Protein AF-A0A0F9H299-F1 (afdb_monomer_lite)

Sequence (121 aa):
MQQIINYKNAFKCKKCPQSNGMNGCPVWWETVWEQPGTQPKLIKACGFTQFPLYIIELIKASNRPAATIEEMRNETAIGLEKIAMGLIRVAQVSEELMKQDTINHLDNPQIEDKPGNNGEA

Structure (mmCIF, N/CA/C/O backbone):
data_AF-A0A0F9H299-F1
#
_entry.id   AF-A0A0F9H299-F1
#
loop_
_atom_site.group_PDB
_atom_site.id
_atom_site.type_symbol
_atom_site.label_atom_id
_atom_site.label_alt_id
_atom_site.label_comp_id
_atom_site.label_asym_id
_atom_site.label_entity_id
_atom_site.label_seq_id
_atom_site.pdbx_PDB_ins_code
_atom_site.Cartn_x
_atom_site.Cartn_y
_atom_site.Cartn_z
_atom_site.occupancy
_atom_site.B_iso_or_equiv
_atom_site.auth_seq_id
_atom_site.auth_comp_id
_atom_site.auth_asym_id
_atom_site.auth_atom_id
_atom_site.pdbx_PDB_model_num
ATOM 1 N N . MET A 1 1 ? 4.079 -15.792 -39.680 1.00 44.19 1 MET A N 1
ATOM 2 C CA . MET A 1 1 ? 5.155 -16.022 -38.690 1.00 44.19 1 MET A CA 1
ATOM 3 C C . MET A 1 1 ? 5.313 -14.763 -37.855 1.00 44.19 1 MET A C 1
ATOM 5 O O . MET A 1 1 ? 5.793 -13.764 -38.371 1.00 44.19 1 MET A O 1
ATOM 9 N N . GLN A 1 2 ? 4.835 -14.774 -36.613 1.00 51.34 2 GLN A N 1
ATOM 10 C CA . GLN A 1 2 ? 4.962 -13.639 -35.698 1.00 51.34 2 GLN A CA 1
ATOM 11 C C . GLN A 1 2 ? 6.361 -13.707 -35.071 1.00 51.34 2 GLN A C 1
ATOM 13 O O . GLN A 1 2 ? 6.683 -14.687 -34.402 1.00 51.34 2 GLN A O 1
ATOM 18 N N . GLN A 1 3 ? 7.231 -12.736 -35.359 1.00 61.34 3 GLN A N 1
ATOM 19 C CA . GLN A 1 3 ? 8.554 -12.689 -34.735 1.00 61.34 3 GLN A CA 1
ATOM 20 C C . GLN A 1 3 ? 8.388 -12.361 -33.249 1.00 61.34 3 GLN A C 1
ATOM 22 O O . GLN A 1 3 ? 7.894 -11.292 -32.896 1.00 61.34 3 GLN A O 1
ATOM 27 N N . ILE A 1 4 ? 8.793 -13.287 -32.379 1.00 64.19 4 ILE A N 1
ATOM 28 C CA . ILE A 1 4 ? 8.864 -13.048 -30.938 1.00 64.19 4 ILE A CA 1
ATOM 29 C C . ILE A 1 4 ? 10.065 -12.130 -30.695 1.00 64.19 4 ILE A C 1
ATOM 31 O O . ILE A 1 4 ? 11.216 -12.569 -30.713 1.00 64.19 4 ILE A O 1
ATOM 35 N N . ILE A 1 5 ? 9.805 -10.837 -30.504 1.00 66.31 5 ILE A N 1
ATOM 36 C CA . ILE A 1 5 ? 10.840 -9.868 -30.136 1.00 66.31 5 ILE A CA 1
ATOM 37 C C . ILE A 1 5 ? 11.233 -10.136 -28.680 1.00 66.31 5 ILE A C 1
ATOM 39 O O . ILE A 1 5 ? 10.437 -9.960 -27.760 1.00 66.31 5 ILE A O 1
ATOM 43 N N . ASN A 1 6 ? 12.468 -10.592 -28.470 1.00 69.75 6 ASN A N 1
ATOM 44 C CA . ASN A 1 6 ? 12.995 -10.883 -27.142 1.00 69.75 6 ASN A CA 1
ATOM 45 C C . ASN A 1 6 ? 13.628 -9.616 -26.538 1.00 69.75 6 ASN A C 1
ATOM 47 O O . ASN A 1 6 ? 14.699 -9.182 -26.964 1.00 69.75 6 ASN A O 1
ATOM 51 N N . TYR A 1 7 ? 12.961 -9.003 -25.560 1.00 72.19 7 TYR A N 1
ATOM 52 C CA . TYR A 1 7 ? 13.426 -7.780 -24.898 1.00 72.19 7 TYR A CA 1
ATOM 53 C C . TYR A 1 7 ? 14.452 -8.100 -23.804 1.00 72.19 7 TYR A C 1
ATOM 55 O O . TYR A 1 7 ? 14.122 -8.174 -22.619 1.00 72.19 7 TYR A O 1
ATOM 63 N N . LYS A 1 8 ? 15.727 -8.251 -24.187 1.00 73.50 8 LYS A N 1
ATOM 64 C CA . LYS A 1 8 ? 16.829 -8.615 -23.269 1.00 73.50 8 LYS A CA 1
ATOM 65 C C . LYS A 1 8 ? 16.990 -7.655 -22.083 1.00 73.50 8 LYS A C 1
ATOM 67 O O . LYS A 1 8 ? 17.484 -8.053 -21.031 1.00 73.50 8 LYS A O 1
ATOM 72 N N . ASN A 1 9 ? 16.562 -6.403 -22.247 1.00 71.62 9 ASN A N 1
ATOM 73 C CA . ASN A 1 9 ? 16.718 -5.346 -21.248 1.00 71.62 9 ASN A CA 1
ATOM 74 C C . ASN A 1 9 ? 15.415 -4.945 -20.544 1.00 71.62 9 ASN A C 1
ATOM 76 O O . ASN A 1 9 ? 15.445 -3.983 -19.780 1.00 71.62 9 ASN A O 1
ATOM 80 N N . ALA A 1 10 ? 14.304 -5.675 -20.719 1.00 69.56 10 ALA A N 1
ATOM 81 C CA . ALA A 1 10 ? 12.999 -5.305 -20.148 1.00 69.56 10 ALA A CA 1
ATOM 82 C C . ALA A 1 10 ? 13.026 -5.038 -18.626 1.00 69.56 10 ALA A C 1
ATOM 84 O O . ALA A 1 10 ? 12.261 -4.220 -18.126 1.00 69.56 10 ALA A O 1
ATOM 85 N N . PHE A 1 11 ? 13.948 -5.669 -17.891 1.00 73.19 11 PHE A N 1
ATOM 86 C CA . PHE A 1 11 ? 14.111 -5.504 -16.440 1.00 73.19 11 PHE A CA 1
ATOM 87 C C . PHE A 1 11 ? 15.237 -4.538 -16.027 1.00 73.19 11 PHE A C 1
ATOM 89 O O . PHE A 1 11 ? 15.494 -4.364 -14.839 1.00 73.19 11 PHE A O 1
ATOM 96 N N . LYS A 1 12 ? 15.951 -3.931 -16.984 1.00 72.50 12 LYS A N 1
ATOM 97 C CA . LYS A 1 12 ? 17.163 -3.119 -16.738 1.00 72.50 12 LYS A CA 1
ATOM 98 C C . LYS A 1 12 ? 17.075 -1.691 -17.298 1.00 72.50 12 LYS A C 1
ATOM 100 O O . LYS A 1 12 ? 18.071 -0.967 -17.310 1.00 72.50 12 LYS A O 1
ATOM 105 N N . CYS A 1 13 ? 15.903 -1.255 -17.757 1.00 69.81 13 CYS A N 1
ATOM 106 C CA . CYS A 1 13 ? 15.722 0.061 -18.371 1.00 69.81 13 CYS A CA 1
ATOM 107 C C . CYS A 1 13 ? 15.600 1.184 -17.325 1.00 69.81 13 CYS A C 1
ATOM 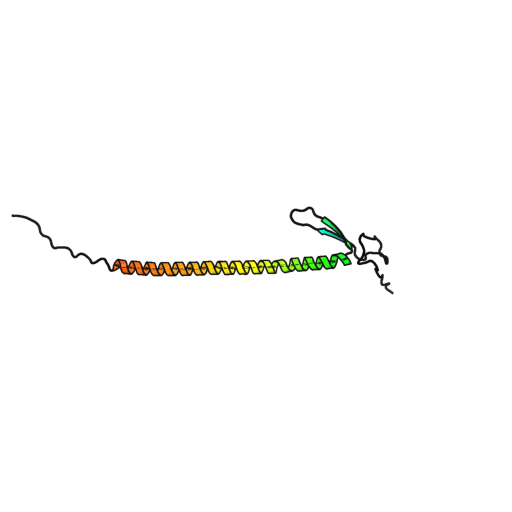109 O O . CYS A 1 13 ? 14.537 1.391 -16.747 1.00 69.81 13 CYS A O 1
ATOM 111 N N . LYS A 1 14 ? 16.680 1.957 -17.127 1.00 71.00 14 LYS A N 1
ATOM 112 C CA . LYS A 1 14 ? 16.684 3.174 -16.282 1.00 71.00 14 LYS A CA 1
ATOM 113 C C . LYS A 1 14 ? 16.037 4.399 -16.947 1.00 71.00 14 LYS A C 1
ATOM 115 O O . LYS A 1 14 ? 15.612 5.318 -16.259 1.00 71.00 14 LYS A O 1
ATOM 120 N N . LYS A 1 15 ? 16.009 4.442 -18.281 1.00 74.38 15 LYS A N 1
ATOM 121 C CA . LYS A 1 15 ? 15.393 5.493 -19.109 1.00 74.38 15 LYS A CA 1
ATOM 122 C C . LYS A 1 15 ? 14.617 4.828 -20.241 1.00 74.38 15 LYS A C 1
ATOM 124 O O . LYS A 1 15 ? 14.978 3.715 -20.626 1.00 74.38 15 LYS A O 1
ATOM 129 N N . CYS A 1 16 ? 13.595 5.502 -20.774 1.00 73.31 16 CYS A N 1
ATOM 130 C CA . CYS A 1 16 ? 12.860 5.005 -21.934 1.00 73.31 16 CYS A CA 1
ATOM 131 C C . CYS A 1 16 ? 13.816 4.941 -23.127 1.00 73.31 16 CYS A C 1
ATOM 133 O O . CYS A 1 16 ? 14.312 5.990 -23.538 1.00 73.31 16 CYS A O 1
ATOM 135 N N . PRO A 1 17 ? 14.087 3.758 -23.697 1.00 74.81 17 PRO A N 1
ATOM 136 C CA . PRO A 1 17 ? 14.969 3.648 -24.853 1.00 74.81 17 PRO A CA 1
ATOM 137 C C . PRO A 1 17 ? 14.307 4.130 -26.156 1.00 74.81 17 PRO A C 1
ATOM 139 O O . PRO A 1 17 ? 14.967 4.098 -27.189 1.00 74.81 17 PRO A O 1
ATOM 142 N N . GLN A 1 18 ? 13.024 4.539 -26.121 1.00 75.62 18 GLN A N 1
ATOM 143 C CA . GLN A 1 18 ? 12.236 5.048 -27.262 1.00 75.62 18 GLN A CA 1
ATOM 144 C C . GLN A 1 18 ? 12.332 4.172 -28.526 1.00 75.62 18 GLN A C 1
ATOM 146 O O . GLN A 1 18 ? 12.171 4.635 -29.651 1.00 75.62 18 GLN A O 1
ATOM 151 N N . SER A 1 19 ? 12.605 2.884 -28.334 1.00 72.94 19 SER A N 1
ATOM 152 C CA . SER A 1 19 ? 12.854 1.914 -29.388 1.00 72.94 19 SER A CA 1
ATOM 153 C C . SER A 1 19 ? 12.174 0.606 -29.022 1.00 72.94 19 SER A C 1
ATOM 155 O O . SER A 1 19 ? 12.294 0.140 -27.888 1.00 72.94 19 SER A O 1
ATOM 157 N N . ASN A 1 20 ? 11.507 -0.002 -30.002 1.00 69.44 20 ASN A N 1
ATOM 158 C CA . ASN A 1 20 ? 10.823 -1.290 -29.863 1.00 69.44 20 ASN A CA 1
ATOM 159 C C . ASN A 1 20 ? 11.722 -2.491 -30.217 1.00 69.44 20 ASN A C 1
ATOM 161 O O . ASN A 1 20 ? 11.220 -3.590 -30.441 1.00 69.44 20 ASN A O 1
ATOM 165 N N . GLY A 1 21 ? 13.045 -2.298 -30.280 1.00 75.75 21 GLY A N 1
ATOM 166 C CA . GLY A 1 21 ? 14.008 -3.360 -30.584 1.00 75.75 21 GLY A CA 1
ATOM 167 C C . GLY A 1 21 ? 14.396 -4.230 -29.380 1.00 75.75 21 GLY A C 1
ATOM 168 O O . GLY A 1 21 ? 13.905 -4.062 -28.269 1.00 75.75 21 GLY A O 1
ATOM 169 N N . MET A 1 22 ? 15.367 -5.125 -29.585 1.00 76.56 22 MET A N 1
ATOM 170 C CA . MET A 1 22 ? 15.892 -6.053 -28.563 1.00 76.56 22 MET A CA 1
ATOM 171 C C . MET A 1 22 ? 16.419 -5.355 -27.290 1.00 76.56 22 MET A C 1
ATOM 173 O O . MET A 1 22 ? 16.377 -5.924 -26.199 1.00 76.56 22 MET A O 1
ATOM 177 N N . ASN A 1 23 ? 16.889 -4.110 -27.425 1.00 74.69 23 ASN A N 1
ATOM 178 C CA . ASN A 1 23 ? 17.370 -3.271 -26.320 1.00 74.69 23 ASN A CA 1
ATOM 179 C C . ASN A 1 23 ? 16.287 -2.332 -25.751 1.00 74.69 23 ASN A C 1
ATOM 181 O O . ASN A 1 23 ? 16.588 -1.497 -24.899 1.00 74.69 23 ASN A O 1
ATOM 185 N N . GLY A 1 24 ? 15.055 -2.452 -26.247 1.00 75.31 24 GLY A N 1
ATOM 186 C CA . GLY A 1 24 ? 13.902 -1.645 -25.880 1.00 75.31 24 GLY A CA 1
ATOM 187 C C . GLY A 1 24 ? 13.283 -2.016 -24.532 1.00 75.31 24 GLY A C 1
ATOM 188 O O . GLY A 1 24 ? 13.579 -3.065 -23.957 1.00 75.31 24 GLY A O 1
ATOM 189 N N . CYS A 1 25 ? 12.378 -1.159 -24.055 1.00 77.25 25 CYS A N 1
ATOM 190 C CA . CYS A 1 25 ? 11.437 -1.492 -22.991 1.00 77.25 25 CYS A CA 1
ATOM 191 C C . CYS A 1 25 ? 10.069 -1.698 -23.660 1.00 77.25 25 CYS A C 1
ATOM 193 O O . CYS A 1 25 ? 9.570 -0.759 -24.277 1.00 77.25 25 CYS A O 1
ATOM 195 N N . PRO A 1 26 ? 9.465 -2.890 -23.553 1.00 76.50 26 PRO A N 1
ATOM 196 C CA . PRO A 1 26 ? 8.190 -3.186 -24.210 1.00 76.50 26 PRO A CA 1
ATOM 197 C C . PRO A 1 26 ? 7.012 -2.389 -23.641 1.00 76.50 26 PRO A C 1
ATOM 199 O O . PRO A 1 26 ? 6.014 -2.191 -24.324 1.00 76.50 26 PRO A O 1
ATOM 202 N N . VAL A 1 27 ? 7.109 -1.958 -22.381 1.00 82.50 27 VAL A N 1
ATOM 203 C CA . VAL A 1 27 ? 6.023 -1.286 -21.663 1.00 82.50 27 VAL A CA 1
ATOM 204 C C . VAL A 1 27 ? 6.617 -0.140 -20.861 1.00 82.50 27 VAL A C 1
ATOM 206 O O . VAL A 1 27 ? 7.220 -0.375 -19.821 1.00 82.50 27 VAL A O 1
ATOM 209 N N . TRP A 1 28 ? 6.472 1.094 -21.333 1.00 84.75 28 TRP A N 1
ATOM 210 C CA . TRP A 1 28 ? 6.927 2.280 -20.607 1.00 84.75 28 TRP A CA 1
ATOM 211 C C . TRP A 1 28 ? 5.761 2.947 -19.886 1.00 84.75 28 TRP A C 1
ATOM 213 O O . TRP A 1 28 ? 4.733 3.204 -20.509 1.00 84.75 28 TRP A O 1
ATOM 223 N N . TRP A 1 29 ? 5.925 3.237 -18.595 1.00 86.56 29 TRP A N 1
ATOM 224 C CA . TRP A 1 29 ? 4.902 3.876 -17.774 1.00 86.56 29 TRP A CA 1
ATOM 225 C C . TRP A 1 29 ? 5.363 5.223 -17.248 1.00 86.56 29 TRP A C 1
ATOM 227 O O . TRP A 1 29 ? 6.509 5.408 -16.837 1.00 86.56 29 TRP A O 1
ATOM 237 N N . GLU A 1 30 ? 4.416 6.151 -17.227 1.00 87.31 30 GLU A N 1
ATOM 238 C CA . GLU A 1 30 ? 4.510 7.396 -16.487 1.00 87.31 30 GLU A CA 1
ATOM 239 C C . GLU A 1 30 ? 3.392 7.376 -15.452 1.00 87.31 30 GLU A C 1
ATOM 241 O O . GLU A 1 30 ? 2.240 7.083 -15.770 1.00 87.31 30 GLU A O 1
ATOM 246 N N . THR A 1 31 ? 3.729 7.599 -14.190 1.00 87.25 31 THR A N 1
ATOM 247 C CA . THR A 1 31 ? 2.750 7.567 -13.105 1.00 87.25 31 THR A CA 1
ATOM 248 C C . THR A 1 31 ? 3.005 8.713 -12.160 1.00 87.25 31 THR A C 1
ATOM 250 O O . THR A 1 31 ? 4.150 9.006 -11.818 1.00 87.25 31 THR A O 1
ATOM 253 N N . VAL A 1 32 ? 1.927 9.354 -11.735 1.00 90.19 32 VAL A N 1
ATOM 254 C CA . VAL A 1 32 ? 1.966 10.418 -10.742 1.00 90.19 32 VAL A CA 1
ATOM 255 C C . VAL A 1 32 ? 1.665 9.796 -9.386 1.00 90.19 32 VAL A C 1
ATOM 257 O O . VAL A 1 32 ? 0.646 9.134 -9.215 1.00 90.19 32 VAL A O 1
ATOM 260 N N . TRP A 1 33 ? 2.587 9.969 -8.446 1.00 85.94 33 TRP A N 1
ATOM 261 C CA . TRP A 1 33 ? 2.423 9.555 -7.061 1.00 85.94 33 TRP A CA 1
ATOM 262 C C . TRP A 1 33 ? 2.064 10.762 -6.215 1.00 85.94 33 TRP A C 1
ATOM 264 O O . TRP A 1 33 ? 2.835 11.719 -6.131 1.00 85.94 33 TRP A O 1
ATOM 274 N N . GLU A 1 34 ? 0.904 10.688 -5.577 1.00 87.12 34 GLU A N 1
ATOM 275 C CA . GLU A 1 34 ? 0.401 11.712 -4.674 1.00 87.12 34 GLU A CA 1
ATOM 276 C C . GLU A 1 34 ? 0.462 11.178 -3.246 1.00 87.12 34 GLU A C 1
ATOM 278 O O . GLU A 1 34 ? -0.096 10.126 -2.931 1.00 87.12 34 GLU A O 1
ATOM 283 N N . GLN A 1 35 ? 1.184 11.886 -2.380 1.00 82.56 35 GLN A N 1
ATOM 284 C CA . GLN A 1 35 ? 1.199 11.625 -0.945 1.00 82.56 35 GLN A CA 1
ATOM 285 C C . GLN A 1 35 ? 0.612 12.847 -0.228 1.00 82.56 35 GLN A C 1
ATOM 287 O O . GLN A 1 35 ? 1.037 13.970 -0.526 1.00 82.56 35 GLN A O 1
ATOM 292 N N . PRO A 1 36 ? -0.331 12.657 0.716 1.00 83.44 36 PRO A N 1
ATOM 293 C CA . PRO A 1 36 ? -0.919 13.758 1.471 1.00 83.44 36 PRO A CA 1
ATOM 294 C C . PRO A 1 36 ? 0.163 14.636 2.110 1.00 83.44 36 PRO A C 1
ATOM 296 O O . PRO A 1 36 ? 1.045 14.135 2.803 1.00 83.44 36 PRO A O 1
ATOM 299 N N . GLY A 1 37 ? 0.108 15.945 1.857 1.00 83.31 37 GLY A N 1
ATOM 300 C CA . GLY A 1 37 ? 1.069 16.911 2.403 1.00 83.31 37 GLY A CA 1
ATOM 301 C C . GLY A 1 37 ? 2.388 17.050 1.631 1.00 83.31 37 GLY A C 1
ATOM 302 O O . GLY A 1 37 ? 3.258 17.798 2.065 1.00 83.31 37 GLY A O 1
ATOM 303 N N . THR A 1 38 ? 2.550 16.385 0.485 1.00 85.88 38 THR A N 1
ATOM 304 C CA . THR A 1 38 ? 3.733 16.538 -0.382 1.00 85.88 38 THR A CA 1
ATOM 305 C C . THR A 1 38 ? 3.334 16.880 -1.815 1.00 85.88 38 THR A C 1
ATOM 307 O O . THR A 1 38 ? 2.180 16.714 -2.208 1.00 85.88 38 THR A O 1
ATOM 310 N N . GLN A 1 39 ? 4.286 17.377 -2.609 1.00 87.62 39 GLN A N 1
ATOM 311 C CA . GLN A 1 39 ? 4.037 17.638 -4.024 1.00 87.62 39 GLN A CA 1
ATOM 312 C C . GLN A 1 39 ? 3.944 16.330 -4.828 1.00 87.62 39 GLN A C 1
ATOM 314 O O . GLN A 1 39 ? 4.703 15.393 -4.556 1.00 87.62 39 GLN A O 1
ATOM 319 N N . PRO A 1 40 ? 3.065 16.275 -5.845 1.00 87.19 40 PRO A N 1
ATOM 320 C CA . PRO A 1 40 ? 2.941 15.122 -6.725 1.00 87.19 40 PRO A CA 1
ATOM 321 C C . PRO A 1 40 ? 4.277 14.807 -7.405 1.00 87.19 40 PRO A C 1
ATOM 323 O O . PRO A 1 40 ? 4.917 15.678 -8.000 1.00 87.19 40 PRO A O 1
ATOM 326 N N . LYS A 1 41 ? 4.695 13.541 -7.344 1.00 88.44 41 LYS A N 1
ATOM 327 C CA . LYS A 1 41 ? 5.941 13.072 -7.955 1.00 88.44 41 LYS A CA 1
ATOM 328 C C . LYS A 1 41 ? 5.648 12.278 -9.219 1.00 88.44 41 LYS A C 1
ATOM 330 O O . LYS A 1 41 ? 5.050 11.207 -9.163 1.00 88.44 41 LY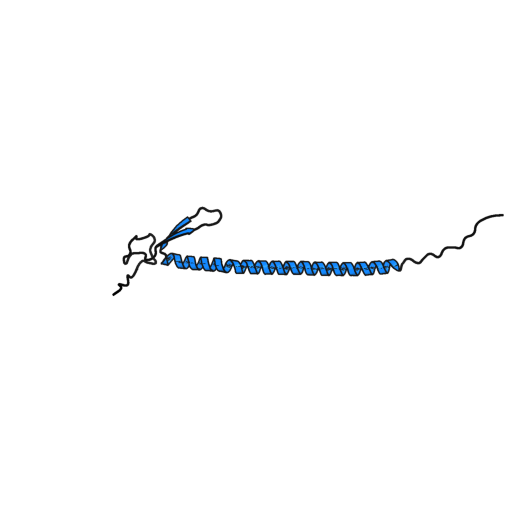S A O 1
ATOM 335 N N . LEU A 1 42 ? 6.143 12.760 -10.356 1.00 88.50 42 LEU A N 1
ATOM 336 C CA . LEU A 1 42 ? 6.115 12.006 -11.606 1.00 88.50 42 LEU A CA 1
ATOM 337 C C . LEU A 1 42 ? 7.235 10.956 -11.610 1.00 88.50 42 LEU A C 1
ATOM 339 O O . LEU A 1 42 ? 8.418 11.286 -11.517 1.00 88.50 42 LEU A O 1
ATOM 343 N N . ILE A 1 43 ? 6.864 9.687 -11.741 1.00 86.81 43 ILE A N 1
ATOM 344 C CA . ILE A 1 43 ? 7.780 8.555 -11.871 1.00 86.81 43 ILE A CA 1
ATOM 345 C C . ILE A 1 43 ? 7.644 7.992 -13.279 1.00 86.81 43 ILE A C 1
ATOM 347 O O . ILE A 1 43 ? 6.544 7.662 -13.717 1.00 86.81 43 ILE A O 1
ATOM 351 N N . LYS A 1 44 ? 8.772 7.860 -13.978 1.00 86.19 44 LYS A N 1
ATOM 352 C CA . LYS A 1 44 ? 8.836 7.247 -15.306 1.00 86.19 44 LYS A CA 1
ATOM 353 C C . LYS A 1 44 ? 9.731 6.016 -15.244 1.00 86.19 44 LYS A C 1
ATOM 355 O O . LYS A 1 44 ? 10.917 6.158 -14.941 1.00 86.19 44 LYS A O 1
ATOM 360 N N . ALA A 1 45 ? 9.190 4.830 -15.501 1.00 85.06 45 ALA A N 1
ATOM 361 C CA . ALA A 1 45 ? 9.977 3.600 -15.496 1.00 85.06 45 ALA A CA 1
ATOM 362 C C . ALA A 1 45 ? 9.393 2.530 -16.428 1.00 85.06 45 ALA A C 1
ATOM 364 O O . ALA A 1 45 ? 8.329 2.686 -17.029 1.00 85.06 45 ALA A O 1
ATOM 365 N N . CYS A 1 46 ? 10.128 1.425 -16.573 1.00 86.12 46 CYS A N 1
ATOM 366 C CA . CYS A 1 46 ? 9.663 0.285 -17.351 1.00 86.12 46 CYS A CA 1
ATOM 367 C C . CYS A 1 46 ? 8.605 -0.492 -16.550 1.00 86.12 46 CYS A C 1
ATOM 369 O O . CYS A 1 46 ? 8.850 -0.897 -15.410 1.00 86.12 46 CYS A O 1
ATOM 371 N N . GLY A 1 47 ? 7.447 -0.751 -17.151 1.00 85.50 47 GLY A N 1
ATOM 372 C CA . GLY A 1 47 ? 6.304 -1.426 -16.537 1.00 85.50 47 GLY A CA 1
ATOM 373 C C . GLY A 1 47 ? 6.648 -2.801 -15.971 1.00 85.50 47 GLY A C 1
ATOM 374 O O . GLY A 1 47 ? 6.187 -3.137 -14.893 1.00 85.50 47 GLY A O 1
ATOM 375 N N . PHE A 1 48 ? 7.560 -3.556 -16.589 1.00 84.12 48 PHE A N 1
ATOM 376 C CA . PHE A 1 48 ? 8.024 -4.839 -16.034 1.00 84.12 48 PHE A CA 1
ATOM 377 C C . PHE A 1 48 ? 8.752 -4.710 -1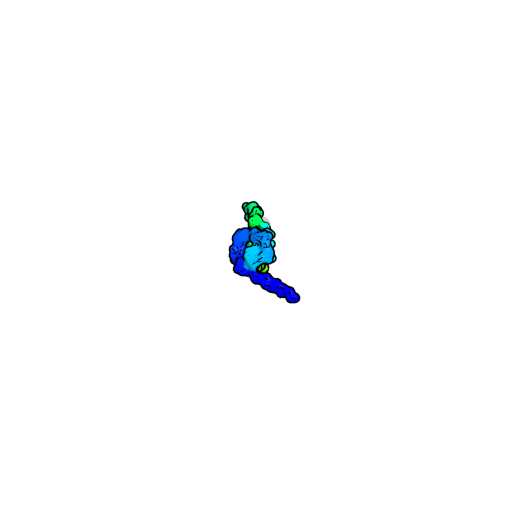4.690 1.00 84.12 48 PHE A C 1
ATOM 379 O O . PHE A 1 48 ? 8.713 -5.630 -13.878 1.00 84.12 48 PHE A O 1
ATOM 386 N N . THR A 1 49 ? 9.400 -3.572 -14.438 1.00 83.00 49 THR A N 1
ATOM 387 C CA . THR A 1 49 ? 10.037 -3.287 -13.143 1.00 83.00 49 THR A CA 1
ATOM 388 C C . THR A 1 49 ? 9.061 -2.677 -12.141 1.00 83.00 49 THR A C 1
ATOM 390 O O . THR A 1 49 ? 9.173 -2.915 -10.943 1.00 83.00 49 THR A O 1
ATOM 393 N N . GLN A 1 50 ? 8.091 -1.905 -12.627 1.00 85.94 50 GLN A N 1
ATOM 394 C CA . GLN A 1 50 ? 7.207 -1.092 -11.797 1.00 85.94 50 GLN A CA 1
ATOM 395 C C . GLN A 1 50 ? 5.913 -1.825 -11.408 1.00 85.94 50 GLN A C 1
ATOM 397 O O . GLN A 1 50 ? 5.387 -1.619 -10.319 1.00 85.94 50 GLN A O 1
ATOM 402 N N . PHE A 1 51 ? 5.432 -2.738 -12.251 1.00 88.38 51 PHE A N 1
ATOM 403 C CA . PHE A 1 51 ? 4.202 -3.498 -12.036 1.00 88.38 51 PHE A CA 1
ATOM 404 C C . PHE A 1 51 ? 4.192 -4.331 -10.749 1.00 88.38 51 PHE A C 1
ATOM 406 O O . PHE A 1 51 ? 3.209 -4.227 -10.016 1.00 88.38 51 PHE A O 1
ATOM 413 N N . PRO A 1 52 ? 5.251 -5.088 -10.391 1.00 88.50 52 PRO A N 1
ATOM 414 C CA . PRO A 1 52 ? 5.251 -5.832 -9.131 1.00 88.50 52 PRO A CA 1
ATOM 415 C C . PRO A 1 52 ? 5.081 -4.916 -7.913 1.00 88.50 52 PRO A C 1
ATOM 417 O O . PRO A 1 52 ? 4.371 -5.263 -6.974 1.00 88.50 52 PRO A O 1
ATOM 420 N N . LEU A 1 53 ? 5.671 -3.714 -7.951 1.00 87.06 53 LEU A N 1
ATOM 421 C CA . LEU A 1 53 ? 5.526 -2.722 -6.884 1.00 87.06 53 LEU A CA 1
ATOM 422 C C . LEU A 1 53 ? 4.079 -2.223 -6.780 1.00 87.06 53 LEU A C 1
ATOM 424 O O . LEU A 1 53 ? 3.568 -2.049 -5.679 1.00 87.06 53 LEU A O 1
ATOM 428 N N . TYR A 1 54 ? 3.394 -2.044 -7.911 1.00 88.38 54 TYR A N 1
ATOM 429 C CA . TYR A 1 54 ? 1.994 -1.607 -7.935 1.00 88.38 54 TYR A CA 1
ATOM 430 C C . TYR A 1 54 ? 1.046 -2.668 -7.403 1.00 88.38 54 TYR A C 1
ATOM 432 O O . TYR A 1 54 ? 0.125 -2.338 -6.665 1.00 88.38 54 TYR A O 1
ATOM 440 N N . ILE A 1 55 ? 1.295 -3.938 -7.717 1.00 91.75 55 ILE A N 1
ATOM 441 C CA . ILE A 1 55 ? 0.526 -5.044 -7.147 1.00 91.75 55 ILE A CA 1
ATOM 442 C C . ILE A 1 55 ? 0.708 -5.101 -5.627 1.00 91.75 55 ILE A C 1
ATOM 444 O O . ILE A 1 55 ? -0.272 -5.275 -4.909 1.00 91.75 55 ILE A O 1
ATOM 448 N N . ILE A 1 56 ? 1.924 -4.883 -5.119 1.00 89.62 56 ILE A N 1
ATOM 449 C CA . ILE A 1 56 ? 2.171 -4.817 -3.672 1.00 89.62 56 ILE A CA 1
ATOM 450 C C . ILE A 1 56 ? 1.374 -3.676 -3.027 1.00 89.62 56 ILE A C 1
ATOM 452 O O . ILE A 1 56 ? 0.719 -3.890 -2.008 1.00 89.62 56 ILE A O 1
ATOM 456 N N . GLU A 1 57 ? 1.404 -2.475 -3.604 1.00 86.00 57 GLU A N 1
ATOM 457 C CA . GLU A 1 57 ? 0.655 -1.333 -3.063 1.00 86.00 57 GLU A CA 1
ATOM 458 C C . GLU A 1 57 ? -0.861 -1.528 -3.166 1.00 86.00 57 GLU A C 1
ATOM 460 O O . GLU A 1 57 ? -1.584 -1.192 -2.229 1.00 86.00 57 GLU A O 1
ATOM 465 N N . LEU A 1 58 ? -1.341 -2.155 -4.242 1.00 87.62 58 LEU A N 1
ATOM 466 C CA . LEU A 1 58 ? -2.742 -2.538 -4.384 1.00 87.62 58 LEU A CA 1
ATOM 467 C C . LEU A 1 58 ? -3.156 -3.514 -3.280 1.00 87.62 58 LEU A C 1
ATOM 469 O O . LEU A 1 58 ? -4.150 -3.271 -2.605 1.00 87.62 58 LEU A O 1
ATOM 473 N N . ILE A 1 59 ? -2.367 -4.564 -3.034 1.00 86.69 59 ILE A N 1
ATOM 474 C CA . ILE A 1 59 ? -2.626 -5.535 -1.961 1.00 86.69 59 ILE A CA 1
ATOM 475 C C . ILE A 1 59 ? -2.655 -4.836 -0.596 1.00 86.69 59 ILE A C 1
ATOM 477 O O . ILE A 1 59 ? -3.553 -5.087 0.208 1.00 86.69 59 ILE A O 1
ATOM 481 N N . LYS A 1 60 ? -1.710 -3.928 -0.323 1.00 83.75 60 LYS A N 1
ATOM 482 C CA . LYS A 1 60 ? -1.708 -3.138 0.920 1.00 83.75 60 LYS A CA 1
ATOM 483 C C . LYS A 1 60 ? -2.972 -2.292 1.042 1.00 83.75 60 LYS A C 1
ATOM 485 O O . LYS A 1 60 ? -3.604 -2.302 2.094 1.00 83.75 60 LYS A O 1
ATOM 490 N N . ALA A 1 61 ? -3.354 -1.581 -0.017 1.00 82.94 61 ALA A N 1
ATOM 491 C CA . ALA A 1 61 ? -4.564 -0.768 -0.040 1.00 82.94 61 ALA A CA 1
ATOM 492 C C . ALA A 1 61 ? -5.830 -1.616 0.159 1.00 82.94 61 ALA A C 1
ATOM 494 O O . ALA A 1 61 ? -6.711 -1.207 0.907 1.00 82.94 61 ALA A O 1
ATOM 495 N N . SER A 1 62 ? -5.897 -2.810 -0.435 1.00 81.38 62 SER A N 1
ATOM 496 C CA . SER A 1 62 ? -7.021 -3.741 -0.278 1.00 81.38 62 SER A CA 1
ATOM 497 C C . SER A 1 62 ? -7.126 -4.340 1.126 1.00 81.38 62 SER A C 1
ATOM 499 O O . SER A 1 62 ? -8.230 -4.646 1.562 1.00 81.38 62 SER A O 1
ATOM 501 N N . ASN A 1 63 ? -6.009 -4.480 1.846 1.00 77.00 63 ASN A N 1
ATOM 502 C CA . ASN A 1 63 ? -5.997 -5.020 3.209 1.00 77.00 63 ASN A CA 1
ATOM 503 C C . ASN A 1 63 ? -6.193 -3.957 4.305 1.00 77.00 63 ASN A C 1
ATOM 505 O O . ASN A 1 63 ? -6.557 -4.308 5.424 1.00 77.00 63 ASN A O 1
ATOM 509 N N . ARG A 1 64 ? -6.005 -2.659 4.018 1.00 72.00 64 ARG A N 1
ATOM 510 C CA . ARG A 1 64 ? -6.271 -1.574 4.989 1.00 72.00 64 ARG A CA 1
ATOM 511 C C . ARG A 1 64 ? -7.698 -1.588 5.568 1.00 72.00 64 ARG A C 1
ATOM 513 O O . ARG A 1 64 ? -7.812 -1.454 6.782 1.00 72.00 64 ARG A O 1
ATOM 520 N N . PRO A 1 65 ? -8.770 -1.798 4.778 1.00 67.94 65 PRO A N 1
ATOM 521 C CA . PRO A 1 65 ? -10.129 -1.891 5.308 1.00 67.94 65 PRO A CA 1
ATOM 522 C C . PRO A 1 65 ? -10.304 -2.989 6.358 1.00 67.94 65 PRO A C 1
ATOM 524 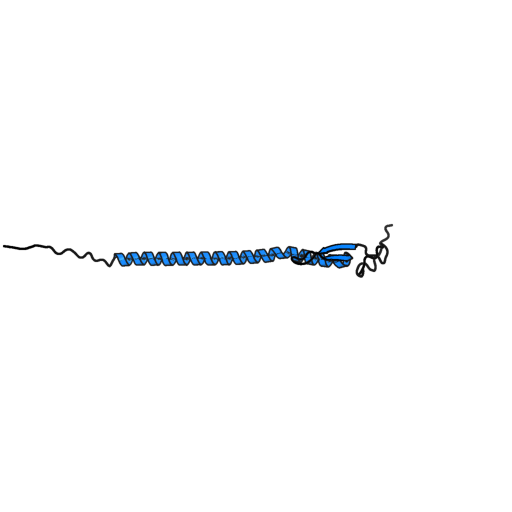O O . PRO A 1 65 ? -11.054 -2.794 7.306 1.00 67.94 65 PRO A O 1
ATOM 527 N N . ALA A 1 66 ? -9.606 -4.123 6.224 1.00 62.00 66 ALA A N 1
ATOM 528 C CA . ALA A 1 66 ? -9.705 -5.212 7.194 1.00 62.00 66 ALA A CA 1
ATOM 529 C C . ALA A 1 66 ? -9.189 -4.780 8.576 1.00 62.00 66 ALA A C 1
ATOM 531 O O . ALA A 1 66 ? -9.863 -5.018 9.575 1.00 62.00 66 ALA A O 1
ATOM 532 N N . ALA A 1 67 ? -8.066 -4.055 8.620 1.00 61.66 67 ALA A N 1
ATOM 533 C CA . ALA A 1 67 ? -7.519 -3.513 9.863 1.00 61.66 67 ALA A CA 1
ATOM 534 C C . ALA A 1 67 ? -8.465 -2.484 10.512 1.00 61.66 67 ALA A C 1
ATOM 536 O O . ALA A 1 67 ? -8.712 -2.543 11.712 1.00 61.66 67 ALA A O 1
ATOM 537 N N . THR A 1 68 ? -9.057 -1.584 9.718 1.00 68.75 68 THR A N 1
ATOM 538 C CA . THR A 1 68 ? -10.006 -0.577 10.230 1.00 68.75 68 THR A CA 1
ATOM 539 C C . THR A 1 68 ? -11.307 -1.206 10.739 1.00 68.75 68 THR A C 1
ATOM 541 O O . THR A 1 68 ? -11.886 -0.743 11.718 1.00 68.75 68 THR A O 1
ATOM 544 N N . ILE A 1 69 ? -11.784 -2.277 10.099 1.00 67.75 69 ILE A N 1
ATOM 545 C CA . ILE A 1 69 ? -12.991 -2.988 10.539 1.00 67.75 69 ILE A CA 1
ATOM 546 C C . ILE A 1 69 ? -12.739 -3.731 11.855 1.00 67.75 69 ILE A C 1
ATOM 548 O O . ILE A 1 69 ? -13.601 -3.708 12.731 1.00 67.75 69 ILE A O 1
ATOM 552 N N . GLU A 1 70 ? -11.586 -4.382 12.021 1.00 68.00 70 GLU A N 1
ATOM 553 C CA . GLU A 1 70 ? -11.238 -5.047 13.284 1.00 68.00 70 GLU A CA 1
ATOM 554 C C . GLU A 1 70 ? -11.144 -4.061 14.452 1.00 68.00 70 GLU A C 1
ATOM 556 O O . GLU A 1 70 ? -11.695 -4.330 15.521 1.00 68.00 70 GLU A O 1
ATOM 561 N N . GLU A 1 71 ? -10.533 -2.896 14.231 1.00 72.19 71 GLU A N 1
ATOM 562 C CA . GLU A 1 71 ? -10.454 -1.822 15.224 1.00 72.19 71 GLU A CA 1
ATOM 563 C C . GLU A 1 71 ? -11.852 -1.342 15.644 1.00 72.19 71 GLU A C 1
ATOM 565 O O . GLU A 1 71 ? -12.186 -1.376 16.830 1.00 72.19 71 GLU A O 1
ATOM 570 N N . MET A 1 72 ? -12.728 -1.032 14.678 1.00 71.81 72 MET A N 1
ATOM 571 C CA . MET A 1 72 ? -14.104 -0.614 14.976 1.00 71.81 72 MET A CA 1
ATOM 572 C C . MET A 1 72 ? -14.915 -1.694 15.703 1.00 71.81 72 MET A C 1
ATOM 574 O O . MET A 1 72 ? -15.724 -1.378 16.579 1.00 71.81 72 MET A O 1
ATOM 578 N N . ARG A 1 73 ? -14.714 -2.979 15.380 1.00 72.38 73 ARG A N 1
ATOM 579 C CA . ARG A 1 73 ? -15.382 -4.079 16.097 1.00 72.38 73 ARG A CA 1
ATOM 580 C C . ARG A 1 73 ? -14.933 -4.149 17.552 1.00 72.38 73 ARG A C 1
ATOM 582 O O . ARG A 1 73 ? -15.777 -4.349 18.424 1.00 72.38 73 ARG A O 1
ATOM 589 N N . ASN A 1 74 ? -13.643 -3.962 17.815 1.00 84.69 74 ASN A N 1
ATOM 590 C CA . ASN A 1 74 ? -13.104 -3.983 19.170 1.00 84.69 74 ASN A CA 1
ATOM 591 C C . ASN A 1 74 ? -13.607 -2.787 19.996 1.00 84.69 74 ASN A C 1
ATOM 593 O O . ASN A 1 74 ? -14.092 -2.964 21.112 1.00 84.69 74 ASN A O 1
ATOM 597 N N . GLU A 1 75 ? -13.587 -1.581 19.424 1.00 84.81 75 GLU A N 1
ATOM 598 C CA . GLU A 1 75 ? -14.121 -0.385 20.087 1.00 84.81 75 GLU A CA 1
ATOM 599 C C . GLU A 1 75 ? -15.617 -0.511 20.393 1.00 84.81 75 GLU A C 1
ATOM 601 O O . GLU A 1 75 ? -16.061 -0.161 21.489 1.00 84.81 75 GLU A O 1
ATOM 606 N N . THR A 1 76 ? -16.390 -1.078 19.462 1.00 86.06 76 THR A N 1
ATOM 607 C CA . THR A 1 76 ? -17.824 -1.328 19.660 1.00 86.06 76 THR A CA 1
ATOM 608 C C . THR A 1 76 ? -18.063 -2.323 20.795 1.00 86.06 76 THR A C 1
ATOM 610 O O . THR A 1 76 ? -18.916 -2.080 21.649 1.00 86.06 76 THR A O 1
ATOM 613 N N . ALA A 1 77 ? -17.299 -3.419 20.848 1.00 85.62 77 ALA A N 1
ATOM 614 C CA . ALA A 1 77 ? -17.410 -4.415 21.913 1.00 85.62 77 ALA A CA 1
ATOM 615 C C . ALA A 1 77 ? -17.106 -3.809 23.294 1.00 85.62 77 ALA A C 1
ATOM 617 O O . ALA A 1 77 ? -17.906 -3.954 24.217 1.00 85.62 77 ALA A O 1
ATOM 618 N N . ILE A 1 78 ? -16.011 -3.050 23.408 1.00 89.38 78 ILE A N 1
ATOM 619 C CA . ILE A 1 78 ? -15.623 -2.352 24.644 1.00 89.38 78 ILE A CA 1
ATOM 620 C C . ILE A 1 78 ? -16.680 -1.310 25.043 1.00 89.38 78 ILE A C 1
ATOM 622 O O . ILE A 1 78 ? -16.998 -1.154 26.224 1.00 89.38 78 ILE A O 1
ATOM 626 N N . GLY A 1 79 ? -17.232 -0.576 24.073 1.00 87.81 79 GLY A N 1
ATOM 627 C CA . GLY A 1 79 ? -18.295 0.400 24.307 1.00 87.81 79 GLY A CA 1
ATOM 628 C C . GLY A 1 79 ? -19.556 -0.248 24.878 1.00 87.81 79 GLY A C 1
ATOM 629 O O . GLY A 1 79 ? -20.076 0.209 25.897 1.00 87.81 79 GLY A O 1
ATOM 630 N N . LEU A 1 80 ? -20.010 -1.348 24.271 1.00 90.06 80 LEU A N 1
ATOM 631 C CA . LEU A 1 80 ? -21.160 -2.115 24.754 1.00 90.06 80 LEU A CA 1
ATOM 632 C C . LEU A 1 80 ? -20.928 -2.700 26.149 1.00 90.06 80 LEU A C 1
ATOM 634 O O . LEU A 1 80 ? -21.823 -2.632 26.989 1.00 90.06 80 LEU A O 1
ATOM 638 N N . GLU A 1 81 ? -19.734 -3.224 26.420 1.00 90.75 81 GLU A N 1
ATOM 639 C CA . GLU A 1 81 ? -19.379 -3.766 27.732 1.00 90.75 81 GLU A CA 1
ATOM 640 C C . GLU A 1 81 ? -19.482 -2.698 28.833 1.00 90.75 81 GLU A C 1
ATOM 642 O O . GLU A 1 81 ? -20.088 -2.925 29.883 1.00 90.75 81 GLU A O 1
ATOM 647 N N . LYS A 1 82 ? -18.961 -1.491 28.575 1.00 91.44 82 LYS A N 1
ATOM 648 C CA . LYS A 1 82 ? -19.040 -0.362 29.515 1.00 91.44 82 LYS A CA 1
ATOM 649 C C . LYS A 1 82 ? -20.482 0.062 29.791 1.00 91.44 82 LYS A C 1
ATOM 651 O O . LYS A 1 82 ? -20.822 0.329 30.943 1.00 91.44 82 LYS A O 1
ATOM 656 N N . ILE A 1 83 ? -21.328 0.106 28.759 1.00 91.31 83 ILE A N 1
ATOM 657 C CA . ILE A 1 83 ? -22.755 0.432 28.901 1.00 91.31 83 ILE A CA 1
ATOM 658 C C . ILE A 1 83 ? -23.458 -0.643 29.735 1.00 91.31 83 ILE A C 1
ATOM 660 O O . ILE A 1 83 ? -24.168 -0.312 30.683 1.00 91.31 83 ILE A O 1
ATOM 664 N N . ALA A 1 84 ? -23.225 -1.920 29.428 1.00 90.50 84 ALA A N 1
ATOM 665 C CA . ALA A 1 84 ? -23.825 -3.037 30.149 1.00 90.50 84 ALA A CA 1
ATOM 666 C C . ALA A 1 84 ? -23.443 -3.023 31.639 1.00 90.50 84 ALA A C 1
ATOM 668 O O . ALA A 1 84 ? -24.317 -3.106 32.501 1.00 90.50 84 ALA A O 1
ATOM 669 N N . MET A 1 85 ? -22.159 -2.830 31.958 1.00 90.12 85 MET A N 1
ATOM 670 C CA . MET A 1 85 ? -21.709 -2.692 33.346 1.00 90.12 85 MET A CA 1
ATOM 671 C C . MET A 1 85 ? -22.308 -1.464 34.044 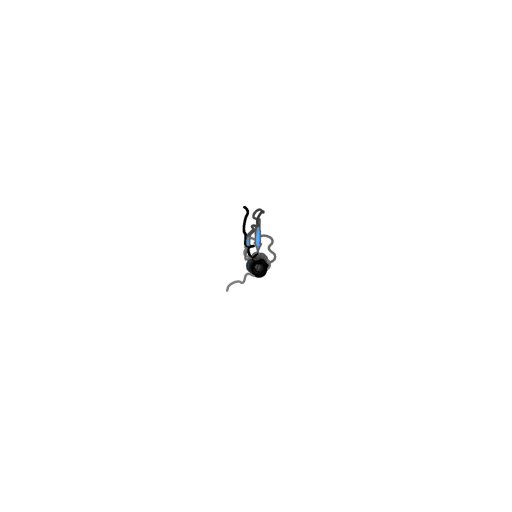1.00 90.12 85 MET A C 1
ATOM 673 O O . MET A 1 85 ? -22.657 -1.540 35.222 1.00 90.12 85 MET A O 1
ATOM 677 N N . GLY A 1 86 ? -22.449 -0.340 33.336 1.00 89.38 86 GLY A N 1
ATOM 678 C CA . GLY A 1 86 ? -23.111 0.855 33.860 1.00 89.38 86 GLY A CA 1
ATOM 679 C C . GLY A 1 86 ? -24.568 0.590 34.244 1.00 89.38 86 GLY A C 1
ATOM 680 O O . GLY A 1 86 ? -24.984 0.946 35.344 1.00 89.38 86 GLY A O 1
ATOM 681 N N . LEU A 1 87 ? -25.318 -0.100 33.381 1.00 89.38 87 LEU A N 1
ATOM 682 C CA . LEU A 1 87 ? -26.715 -0.465 33.637 1.00 89.38 87 LEU A CA 1
ATOM 683 C C . LEU A 1 87 ? -26.862 -1.415 34.830 1.00 89.38 87 LEU A C 1
ATOM 685 O O . LEU A 1 87 ? -27.745 -1.209 35.659 1.00 89.38 87 LEU A O 1
ATOM 689 N N . ILE A 1 88 ? -25.977 -2.409 34.959 1.00 90.81 88 ILE A N 1
ATOM 690 C CA . ILE A 1 88 ? -25.977 -3.328 36.109 1.00 90.81 88 ILE A CA 1
ATOM 691 C C . ILE A 1 88 ? -25.768 -2.557 37.416 1.00 90.81 88 ILE A C 1
ATOM 693 O O . ILE A 1 88 ? -26.499 -2.774 38.378 1.00 90.81 88 ILE A O 1
ATOM 697 N N . ARG A 1 89 ? -24.814 -1.618 37.448 1.00 88.31 89 ARG A N 1
ATOM 698 C CA . ARG A 1 89 ? -24.557 -0.799 38.643 1.00 88.31 89 ARG A CA 1
ATOM 699 C C . ARG A 1 89 ? -25.748 0.082 39.004 1.00 88.31 89 ARG A C 1
ATOM 701 O O . ARG A 1 89 ? -26.091 0.176 40.176 1.00 88.31 89 ARG A O 1
ATOM 708 N N . VAL A 1 90 ? -26.394 0.701 38.015 1.00 88.31 90 VAL A N 1
ATOM 709 C CA . VAL A 1 90 ? -27.604 1.508 38.248 1.00 88.31 90 VAL A CA 1
ATOM 710 C C . VAL A 1 90 ? -28.729 0.642 38.817 1.00 88.31 90 VAL A C 1
ATOM 712 O O . VAL A 1 90 ? -29.375 1.051 39.779 1.00 88.31 90 VAL A O 1
ATOM 715 N N . ALA A 1 91 ? -28.924 -0.566 38.282 1.00 85.00 91 ALA A N 1
ATOM 716 C CA . ALA A 1 91 ? -29.918 -1.501 38.799 1.00 85.00 91 ALA A CA 1
ATOM 717 C C . ALA A 1 91 ? -29.633 -1.894 40.261 1.00 85.00 91 ALA A C 1
ATOM 719 O O . ALA A 1 91 ? -30.531 -1.810 41.095 1.00 85.00 91 ALA A O 1
ATOM 720 N N . GLN A 1 92 ? -28.382 -2.226 40.596 1.00 87.25 92 GLN A N 1
ATOM 721 C CA . GLN A 1 92 ? -27.976 -2.573 41.965 1.00 87.25 92 GLN A CA 1
ATOM 722 C C . GLN A 1 92 ? -28.220 -1.428 42.955 1.00 87.25 92 GLN A C 1
ATOM 724 O O . GLN A 1 92 ? -28.849 -1.636 43.989 1.00 87.25 92 GLN A O 1
ATOM 729 N N . VAL A 1 93 ? -27.804 -0.205 42.609 1.00 88.12 93 VAL A N 1
ATOM 730 C CA . VAL A 1 93 ? -28.025 0.980 43.457 1.00 88.12 93 VAL A CA 1
ATOM 731 C C . VAL A 1 93 ? -29.519 1.261 43.634 1.00 88.12 93 VAL A C 1
ATOM 733 O O . VAL A 1 93 ? -29.959 1.602 44.730 1.00 88.12 93 VAL A O 1
ATOM 736 N N . SER A 1 94 ? -30.322 1.091 42.577 1.00 84.00 94 SER A N 1
ATOM 737 C CA . SER A 1 94 ? -31.774 1.275 42.671 1.00 84.00 94 SER A CA 1
ATOM 738 C C . SER A 1 94 ? -32.440 0.244 43.588 1.00 84.00 94 SER A C 1
ATOM 740 O O . SER A 1 94 ? -33.358 0.589 44.328 1.00 84.00 94 SER A O 1
ATOM 742 N N . GLU A 1 95 ? -31.954 -1.000 43.592 1.00 80.25 95 GLU A N 1
ATOM 743 C CA . GLU A 1 95 ? -32.474 -2.060 44.456 1.00 80.25 95 GLU A CA 1
ATOM 744 C C . GLU A 1 95 ? -32.110 -1.820 45.931 1.00 80.25 95 GLU A C 1
ATOM 746 O O . GLU A 1 95 ? -32.933 -2.043 46.820 1.00 80.25 95 GLU A O 1
ATOM 751 N N . GLU A 1 96 ? -30.901 -1.325 46.202 1.00 79.69 96 GLU A N 1
ATOM 752 C CA . GLU A 1 96 ? -30.466 -0.950 47.551 1.00 79.69 96 GLU A CA 1
ATOM 753 C C . GLU A 1 96 ? -31.260 0.245 48.100 1.00 79.69 96 GLU A C 1
ATOM 755 O O . GLU A 1 96 ? -31.724 0.197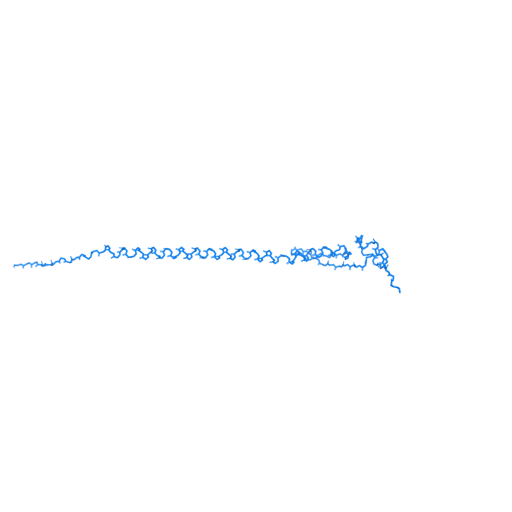 49.241 1.00 79.69 96 GLU A O 1
ATOM 760 N N . LEU A 1 97 ? -31.507 1.273 47.280 1.00 76.50 97 LEU A N 1
ATOM 761 C CA . LEU A 1 97 ? -32.323 2.428 47.671 1.00 76.50 97 LEU A CA 1
ATOM 762 C C . LEU A 1 97 ? -33.763 2.029 48.028 1.00 76.50 97 LEU A C 1
ATOM 764 O O . LEU A 1 97 ? -34.288 2.490 49.041 1.00 76.50 97 LEU A O 1
ATOM 768 N N . MET A 1 98 ? -34.384 1.118 47.267 1.00 73.69 98 MET A N 1
ATOM 769 C CA . MET A 1 98 ? -35.735 0.633 47.591 1.00 73.69 98 MET A CA 1
ATOM 770 C C . MET A 1 98 ? -35.793 -0.140 48.920 1.00 73.69 98 MET A C 1
ATOM 772 O O . MET A 1 98 ? -36.788 -0.065 49.647 1.00 73.69 98 MET A O 1
ATOM 776 N N . LYS A 1 99 ? -34.729 -0.869 49.278 1.00 76.94 99 LYS A N 1
ATOM 777 C CA . LYS A 1 99 ? -34.651 -1.569 50.572 1.00 76.94 99 LYS A CA 1
ATOM 778 C C . LYS A 1 99 ? -34.494 -0.585 51.737 1.00 76.94 99 LYS A C 1
ATOM 780 O O . LYS A 1 99 ? -35.106 -0.797 52.782 1.00 76.94 99 LYS A O 1
ATOM 785 N N . GLN A 1 100 ? -33.741 0.500 51.550 1.00 69.69 100 GLN A N 1
ATOM 786 C CA . GLN A 1 100 ? -33.525 1.528 52.575 1.00 69.69 100 GLN A CA 1
ATOM 787 C C . GLN A 1 100 ? -34.826 2.264 52.949 1.00 69.69 100 GLN A C 1
ATOM 789 O O . GLN A 1 100 ? -35.112 2.434 54.135 1.00 69.69 100 GLN A O 1
ATOM 794 N N . ASP A 1 101 ? -35.647 2.640 51.963 1.00 60.25 101 ASP A N 1
ATOM 795 C CA . ASP A 1 101 ? -36.932 3.319 52.207 1.00 60.25 101 ASP A CA 1
ATOM 796 C C . ASP A 1 101 ? -37.937 2.432 52.955 1.00 60.25 101 ASP A C 1
ATOM 798 O O . ASP A 1 101 ? -38.716 2.915 53.776 1.00 60.25 101 ASP A O 1
ATOM 802 N N . THR A 1 102 ? -37.880 1.116 52.736 1.00 60.22 102 THR A N 1
ATOM 803 C CA . THR A 1 102 ? -38.746 0.160 53.441 1.00 60.22 102 THR A CA 1
ATOM 804 C C . THR A 1 102 ? -38.370 0.039 54.924 1.00 60.22 102 THR A C 1
ATOM 806 O O . THR A 1 102 ? -39.249 -0.094 55.774 1.00 60.22 102 THR A O 1
ATOM 809 N N . ILE A 1 103 ? -37.076 0.122 55.254 1.00 58.78 103 ILE A N 1
ATOM 810 C CA . ILE A 1 103 ? -36.584 0.079 56.641 1.00 58.78 103 ILE A CA 1
ATOM 811 C C . ILE A 1 103 ? -36.919 1.388 57.370 1.00 58.78 103 ILE A C 1
ATOM 813 O O . ILE A 1 103 ? -37.465 1.349 58.468 1.00 58.78 103 ILE A O 1
ATOM 817 N N . ASN A 1 104 ? -36.701 2.543 56.733 1.00 58.84 104 ASN A N 1
ATOM 818 C CA . ASN A 1 104 ? -36.992 3.848 57.339 1.00 58.84 104 ASN A CA 1
ATOM 819 C C . ASN A 1 104 ? -38.491 4.069 57.631 1.00 58.84 104 ASN A C 1
ATOM 821 O O . ASN A 1 104 ? -38.836 4.867 58.500 1.00 58.84 104 ASN A O 1
ATOM 825 N N . HIS A 1 105 ? -39.395 3.368 56.936 1.00 56.31 105 HIS A N 1
ATOM 826 C CA . HIS A 1 105 ? -40.835 3.453 57.199 1.00 56.31 105 HIS A CA 1
ATOM 827 C C . HIS A 1 105 ? -41.271 2.662 58.456 1.00 56.31 105 HIS A C 1
ATOM 829 O O . HIS A 1 105 ? -42.325 2.957 59.025 1.00 56.31 105 HIS A O 1
ATOM 835 N N . LEU A 1 106 ? -40.483 1.685 58.925 1.00 55.38 106 LEU A N 1
ATOM 836 C CA . LEU A 1 106 ? -40.815 0.854 60.095 1.00 55.38 106 LEU A CA 1
ATOM 837 C C . LEU A 1 106 ? -40.396 1.470 61.443 1.00 55.38 106 LEU A C 1
ATOM 839 O O . LEU A 1 106 ? -40.917 1.056 62.475 1.00 55.38 106 LEU A O 1
ATOM 843 N N . ASP A 1 107 ? -39.530 2.487 61.443 1.00 55.84 107 ASP A N 1
ATOM 844 C CA . ASP A 1 107 ? -38.978 3.105 62.661 1.00 55.84 107 ASP A CA 1
ATOM 845 C C . ASP A 1 107 ? -39.749 4.346 63.159 1.00 55.84 107 ASP A C 1
ATOM 847 O O . ASP A 1 107 ? -39.260 5.074 64.023 1.00 55.84 107 ASP A O 1
ATOM 851 N N . ASN A 1 108 ? -40.971 4.598 62.671 1.00 51.09 108 ASN A N 1
ATOM 852 C CA . ASN A 1 108 ? -41.841 5.638 63.234 1.00 51.09 108 ASN A CA 1
ATOM 853 C C . ASN A 1 108 ? -42.974 5.016 64.072 1.00 51.09 108 ASN A C 1
ATOM 855 O O . ASN A 1 108 ? -44.084 4.837 63.557 1.00 51.09 108 ASN A O 1
ATOM 859 N N . PRO A 1 109 ? -42.738 4.662 65.353 1.00 51.16 109 PRO A N 1
ATOM 860 C CA . PRO A 1 109 ? -43.828 4.329 66.251 1.00 51.16 109 PRO A CA 1
ATOM 861 C C . PRO A 1 109 ? -44.665 5.595 66.456 1.00 51.16 109 PRO A C 1
ATOM 863 O O . PRO A 1 109 ? -44.195 6.581 67.020 1.00 51.16 109 PRO A O 1
ATOM 866 N N . GLN A 1 110 ? -45.906 5.563 65.966 1.00 54.22 110 GLN A N 1
ATOM 867 C CA . GLN A 1 110 ? -46.943 6.540 66.286 1.00 54.22 110 GLN A CA 1
ATOM 868 C C . GLN A 1 110 ? -46.953 6.756 67.807 1.00 54.22 110 GLN A C 1
ATOM 870 O O . GLN A 1 110 ? -47.295 5.855 68.572 1.00 54.22 110 GLN A O 1
ATOM 875 N N . ILE A 1 111 ? -46.515 7.940 68.238 1.00 53.19 111 ILE A N 1
ATOM 876 C CA . ILE A 1 111 ? -46.641 8.407 69.615 1.00 53.19 111 ILE A CA 1
ATOM 877 C C . ILE A 1 111 ? -48.139 8.602 69.838 1.00 53.19 111 ILE A C 1
ATOM 879 O O . ILE A 1 111 ? -48.713 9.565 69.338 1.00 53.19 111 ILE A O 1
ATOM 883 N N . GLU A 1 112 ? -48.773 7.651 70.525 1.00 52.62 112 GLU A N 1
ATOM 884 C CA . GLU A 1 112 ? -50.165 7.782 70.944 1.00 52.62 112 GLU A CA 1
ATOM 885 C C . GLU A 1 112 ? -50.316 9.000 71.864 1.00 52.62 112 GLU A C 1
ATOM 887 O O . GLU A 1 112 ? -49.615 9.163 72.869 1.00 52.62 112 GLU A O 1
ATOM 892 N N . ASP A 1 113 ? -51.238 9.870 71.463 1.00 51.38 113 ASP A N 1
ATOM 893 C CA . ASP A 1 113 ? -51.624 11.100 72.129 1.00 51.38 113 ASP A CA 1
ATOM 894 C C . ASP A 1 113 ? -52.049 10.870 73.588 1.00 51.38 113 ASP A C 1
ATOM 896 O O . ASP A 1 113 ? -52.921 10.060 73.912 1.00 51.38 113 ASP A O 1
ATOM 900 N N . LYS A 1 114 ? -51.457 11.661 74.489 1.00 53.47 114 LYS A N 1
ATOM 901 C CA . LYS A 1 114 ? -51.917 11.826 75.874 1.00 53.47 114 LYS A CA 1
ATOM 902 C C . LYS A 1 114 ? -53.361 12.351 75.898 1.00 53.47 114 LYS A C 1
ATOM 904 O O . LYS A 1 114 ? -53.632 13.362 75.248 1.00 53.47 114 LYS A O 1
ATOM 909 N N . PRO A 1 115 ? -54.256 11.808 76.744 1.00 50.94 115 PRO A N 1
ATOM 910 C CA . PRO A 1 115 ? -55.518 12.469 77.034 1.00 50.94 115 PRO A CA 1
ATOM 911 C C . PRO A 1 115 ? -55.268 13.709 77.903 1.00 50.94 115 PRO A C 1
ATOM 913 O O . PRO A 1 115 ? -54.557 13.661 78.910 1.00 50.94 115 PRO A O 1
ATOM 916 N N . GLY A 1 116 ? -55.849 14.832 77.481 1.00 55.97 116 GLY A N 1
ATOM 917 C CA . GLY A 1 116 ? -55.874 16.079 78.236 1.00 55.97 116 GLY A CA 1
ATOM 918 C C . GLY A 1 116 ? -56.770 16.021 79.474 1.00 55.97 116 GLY A C 1
ATOM 919 O O . GLY A 1 116 ? -57.567 15.104 79.638 1.00 55.97 116 GLY A O 1
ATOM 920 N N . ASN A 1 117 ? -56.668 17.032 80.332 1.00 54.53 117 ASN A N 1
ATOM 921 C CA . ASN A 1 117 ? -57.730 18.024 80.511 1.00 54.53 117 ASN A CA 1
ATOM 922 C C . ASN A 1 117 ? -57.256 19.123 81.476 1.00 54.53 117 ASN A C 1
ATOM 924 O O . ASN A 1 117 ? -56.435 18.897 82.362 1.00 54.53 117 ASN A O 1
ATOM 928 N N . ASN A 1 118 ? -57.779 20.315 81.241 1.00 54.75 118 ASN A N 1
ATOM 929 C CA . ASN A 1 118 ? -57.425 21.587 81.836 1.00 54.75 118 ASN A CA 1
ATOM 930 C C . ASN A 1 118 ? -58.133 21.804 83.183 1.00 54.75 118 ASN A C 1
ATOM 932 O O . ASN A 1 118 ? -59.259 21.357 83.369 1.00 54.75 118 ASN A O 1
ATOM 936 N N . GLY A 1 119 ? -57.451 22.522 84.078 1.00 48.50 119 GLY A N 1
ATOM 937 C CA . GLY A 1 119 ? -57.926 23.763 84.702 1.00 48.50 119 GLY A CA 1
ATOM 938 C C . GLY A 1 119 ? -59.297 23.840 85.394 1.00 48.50 119 GLY A C 1
ATOM 939 O O . GLY A 1 119 ? -60.333 23.774 84.750 1.00 48.50 119 GLY A O 1
ATOM 940 N N . GLU A 1 120 ? -59.207 24.236 86.669 1.00 42.91 120 GLU A N 1
ATOM 941 C CA . GLU A 1 120 ? -59.953 25.340 87.307 1.00 42.91 120 GLU A CA 1
ATOM 942 C C . GLU A 1 120 ? -61.307 25.102 88.011 1.00 42.91 120 GLU A C 1
ATOM 944 O O . GLU A 1 120 ? -62.262 24.577 87.447 1.00 42.91 120 GLU A O 1
ATOM 949 N N . ALA A 1 121 ? -61.319 25.689 89.224 1.00 42.53 121 ALA A N 1
ATOM 950 C CA . ALA A 1 121 ? -62.395 26.117 90.131 1.00 42.53 121 ALA A CA 1
ATOM 951 C C . ALA A 1 121 ? -63.043 25.080 91.064 1.00 42.53 121 ALA A C 1
ATOM 953 O O . ALA A 1 121 ? -63.900 24.284 90.626 1.00 42.53 121 ALA A O 1
#

Radius of gyration: 41.83 Å; chains: 1; bounding box: 80×42×129 Å

Foldseek 3Di:
DDDPAAQPCLQPDPDQPVDPHNVGHVAKDWDWDDDPPDDIDIDIDRCVNCVVVVVVVVVVVVCVVVVVVVVVVVVVVVVVVVVVVVVVVVVVVVVVVVVVVVVVVVPDDPPPDDDDDDDDD

pLDDT: mean 75.41, std 13.3, range [42.53, 91.75]

Organism: NCBI:txid412755

Secondary structure (DSSP, 8-state):
-------TTTTT-SS-----STTS-SSEEEEEE--TTS--EEEEEEHHHHHHHHHHHHHHHHHHHHHHHHHHHHHHHHHHHHHHHHHHHHHHHHHHHHHHHHHHTTT----PPPPP-----